Protein AF-A0A4V6YW27-F1 (afdb_monomer_lite)

Foldseek 3Di:
DDPPCPVLLVVQLLQLVLVVVLLLVLLVVLVHDPVVSLVSLVLLLVQLVVCQVVVHWDAQVVNQVSCPPSHPDTSVVSCVVVPPPHDRTGRRRPVSSVVSPPPDPDPPD

Sequence (109 aa):
MDFLGASEGLNAKAQNRGLLQAVDDFAADAQLDKSERQNVRQQVYAYCSEQLQSGEEIELESLSKELAGVSEKSFQEFTTEQGYELEESFPADRSTLRQLTSLPAAAAG

Organism: Raoultella terrigena (NCBI:txid577)

Radius of gyration: 14.08 Å; chains: 1; bounding box: 28×38×44 Å

pLDDT: mean 83.36, std 16.29, range [38.41, 94.88]

Secondary structure (DSSP, 8-state):
-----TTHHHHHHHHHHHHHHHHHHHHHHTT--HHHHHHHHHHHHHHHHHHHHHTPEEEHHHHHHHTTTSSSS-HHHHHHHTT----SEEE--HHHHHHHT-S------

Structure (mmCIF, N/CA/C/O backbone):
data_AF-A0A4V6YW27-F1
#
_entry.id   AF-A0A4V6YW27-F1
#
loop_
_atom_site.group_PDB
_atom_site.id
_atom_site.type_symbol
_atom_site.label_atom_id
_atom_site.label_alt_id
_atom_site.label_comp_id
_atom_site.label_asym_id
_atom_site.label_entity_id
_atom_site.label_seq_id
_atom_site.pdbx_PDB_ins_code
_atom_site.Cartn_x
_atom_site.Cartn_y
_atom_site.Cartn_z
_atom_site.occupancy
_atom_site.B_iso_or_equiv
_atom_site.auth_seq_id
_atom_site.auth_comp_id
_atom_site.auth_asym_id
_atom_site.auth_atom_id
_atom_site.pdbx_PDB_model_num
ATOM 1 N N . MET A 1 1 ? 12.093 -0.011 -28.914 1.00 42.00 1 MET A N 1
ATOM 2 C CA . MET A 1 1 ? 12.898 -0.226 -27.701 1.00 42.00 1 MET A CA 1
ATOM 3 C C . MET A 1 1 ? 11.944 -0.487 -26.548 1.00 42.00 1 MET A C 1
ATOM 5 O O . MET A 1 1 ? 11.096 0.357 -26.317 1.00 42.00 1 MET A O 1
ATOM 9 N N . ASP A 1 2 ? 11.947 -1.596 -25.828 1.00 44.53 2 ASP A N 1
ATOM 10 C CA . ASP A 1 2 ? 12.563 -2.902 -26.044 1.00 44.53 2 ASP A CA 1
ATOM 11 C C . ASP A 1 2 ? 11.693 -3.906 -25.273 1.00 44.53 2 ASP A C 1
ATOM 13 O O . ASP A 1 2 ? 11.268 -3.643 -24.148 1.00 44.53 2 ASP A O 1
ATOM 17 N N . PHE A 1 3 ? 11.340 -5.009 -25.926 1.00 46.03 3 PHE A N 1
ATOM 18 C CA . PHE A 1 3 ? 10.436 -6.046 -25.434 1.00 46.03 3 PHE A CA 1
ATOM 19 C C . PHE A 1 3 ? 11.203 -6.960 -24.465 1.00 46.03 3 PHE A C 1
ATOM 21 O O . PHE A 1 3 ? 11.466 -8.118 -24.764 1.00 46.03 3 PHE A O 1
ATOM 28 N N . LEU A 1 4 ? 11.617 -6.404 -23.325 1.00 48.00 4 LEU A N 1
ATOM 29 C CA . LEU A 1 4 ? 12.362 -7.109 -22.273 1.00 48.00 4 LEU A CA 1
ATOM 30 C C . LEU A 1 4 ? 11.630 -7.109 -20.920 1.00 48.00 4 LEU A C 1
ATOM 32 O O . LEU A 1 4 ? 12.181 -7.573 -19.942 1.00 48.00 4 LEU A O 1
ATOM 36 N N . GLY A 1 5 ? 10.376 -6.643 -20.857 1.00 47.22 5 GLY A N 1
ATOM 37 C CA . GLY A 1 5 ? 9.611 -6.541 -19.600 1.00 47.22 5 GLY A CA 1
ATOM 38 C C . GLY A 1 5 ? 8.533 -7.610 -19.377 1.00 47.22 5 GLY A C 1
ATOM 39 O O . GLY A 1 5 ? 7.756 -7.504 -18.432 1.00 47.22 5 GLY A O 1
ATOM 40 N N . ALA A 1 6 ? 8.404 -8.610 -20.257 1.00 47.75 6 ALA A N 1
ATOM 41 C CA . ALA A 1 6 ? 7.252 -9.519 -20.219 1.00 47.75 6 ALA A CA 1
ATOM 42 C C . ALA A 1 6 ? 7.258 -10.477 -19.009 1.00 47.75 6 ALA A C 1
ATOM 44 O O . ALA A 1 6 ? 6.186 -10.834 -18.523 1.00 47.75 6 ALA A O 1
ATOM 45 N N . SER A 1 7 ? 8.439 -10.860 -18.511 1.00 49.53 7 SER A N 1
ATOM 46 C CA . SER A 1 7 ? 8.577 -11.780 -17.371 1.00 49.53 7 SER A CA 1
ATOM 47 C C . SER A 1 7 ? 8.609 -11.046 -16.027 1.00 49.53 7 SER A C 1
ATOM 49 O O . SER A 1 7 ? 7.873 -11.419 -15.118 1.00 49.53 7 SER A O 1
ATOM 51 N N . GLU A 1 8 ? 9.372 -9.954 -15.915 1.00 54.50 8 GLU A N 1
ATOM 52 C CA . GLU A 1 8 ? 9.408 -9.108 -14.708 1.00 54.50 8 GLU A CA 1
ATOM 53 C C . GLU A 1 8 ? 8.048 -8.442 -14.449 1.00 54.50 8 GLU A C 1
ATOM 55 O O . GLU A 1 8 ? 7.574 -8.402 -13.316 1.00 54.50 8 GLU A O 1
ATOM 60 N N . GLY A 1 9 ? 7.337 -8.032 -15.508 1.00 59.62 9 GLY A N 1
ATOM 61 C CA . GLY A 1 9 ? 5.997 -7.453 -15.393 1.00 59.62 9 GLY A CA 1
ATOM 62 C C . GLY A 1 9 ? 4.922 -8.426 -14.889 1.00 59.62 9 GLY A C 1
ATOM 63 O O . GLY A 1 9 ? 3.886 -7.983 -14.392 1.00 59.62 9 GLY A O 1
ATOM 64 N N . LEU A 1 10 ? 5.137 -9.742 -15.003 1.00 68.00 10 LEU A N 1
ATOM 65 C CA . LEU A 1 10 ? 4.215 -10.758 -14.483 1.00 68.00 10 LEU A CA 1
ATOM 66 C C . LEU A 1 10 ? 4.357 -10.909 -12.963 1.00 68.00 10 LEU A C 1
ATOM 68 O O . LEU A 1 10 ? 3.332 -10.912 -12.278 1.00 68.00 10 LEU A O 1
ATOM 72 N N . ASN A 1 11 ? 5.595 -10.944 -12.449 1.00 82.00 11 ASN A N 1
ATOM 73 C CA . ASN A 1 11 ? 5.853 -10.936 -11.006 1.00 82.00 11 ASN A CA 1
ATOM 74 C C . ASN A 1 11 ? 5.419 -9.592 -10.394 1.00 82.00 11 ASN A C 1
ATOM 76 O O . ASN A 1 11 ? 4.581 -9.578 -9.498 1.00 82.00 11 ASN A O 1
ATOM 80 N N . ALA A 1 12 ? 5.830 -8.462 -10.984 1.00 86.38 12 ALA A N 1
ATOM 81 C CA . ALA A 1 12 ? 5.427 -7.121 -10.544 1.00 86.38 12 ALA A CA 1
ATOM 82 C C . ALA A 1 12 ? 3.903 -6.989 -10.396 1.00 86.38 12 ALA A C 1
ATOM 84 O O . ALA A 1 12 ? 3.390 -6.515 -9.385 1.00 86.38 12 ALA A O 1
ATOM 85 N N . LYS A 1 13 ? 3.146 -7.463 -11.392 1.00 87.31 13 LYS A N 1
ATOM 86 C CA . LYS A 1 13 ? 1.681 -7.433 -11.363 1.00 87.31 13 LYS A CA 1
ATOM 87 C C . LYS A 1 13 ? 1.095 -8.332 -10.274 1.00 87.31 13 LYS A C 1
ATOM 89 O O . LYS A 1 13 ? 0.095 -7.948 -9.672 1.00 87.31 13 LYS A O 1
ATOM 94 N N . ALA A 1 14 ? 1.662 -9.515 -10.042 1.00 90.38 14 ALA A N 1
ATOM 95 C CA . ALA A 1 14 ? 1.221 -10.406 -8.970 1.00 90.38 14 ALA A CA 1
ATOM 96 C C . ALA A 1 14 ? 1.485 -9.780 -7.592 1.00 90.38 14 ALA A C 1
ATOM 98 O O . ALA A 1 14 ? 0.548 -9.673 -6.802 1.00 90.38 14 ALA A O 1
ATOM 99 N N . GLN A 1 15 ? 2.697 -9.261 -7.372 1.00 92.44 15 GLN A N 1
ATOM 100 C CA . GLN A 1 15 ? 3.098 -8.556 -6.151 1.00 92.44 15 GLN A CA 1
ATOM 101 C C . GLN A 1 15 ? 2.201 -7.344 -5.879 1.00 92.44 15 GLN A C 1
ATOM 103 O O . GLN A 1 15 ? 1.577 -7.252 -4.828 1.00 92.44 15 GLN A O 1
ATOM 108 N N . ASN A 1 16 ? 2.012 -6.461 -6.864 1.00 92.12 16 ASN A N 1
ATOM 109 C CA . ASN A 1 16 ? 1.159 -5.280 -6.699 1.00 92.12 16 ASN A CA 1
ATOM 110 C C . ASN A 1 16 ? -0.312 -5.667 -6.451 1.00 92.12 16 ASN A C 1
ATOM 112 O O . ASN A 1 16 ? -1.002 -4.986 -5.704 1.00 92.12 16 ASN A O 1
ATOM 116 N N . ARG A 1 17 ? -0.825 -6.756 -7.043 1.00 91.38 17 ARG A N 1
ATOM 117 C CA . ARG A 1 17 ? -2.187 -7.239 -6.749 1.00 91.38 17 ARG A CA 1
ATOM 118 C C . ARG A 1 17 ? -2.310 -7.795 -5.334 1.00 91.38 17 ARG A C 1
ATOM 120 O O . ARG A 1 17 ? -3.310 -7.515 -4.680 1.00 91.38 17 ARG A O 1
ATOM 127 N N . GLY A 1 18 ? -1.316 -8.558 -4.883 1.00 92.94 18 GLY A N 1
ATOM 128 C CA . GLY A 1 18 ? -1.240 -9.033 -3.504 1.00 92.94 18 GLY A CA 1
ATOM 129 C C . GLY A 1 18 ? -1.189 -7.865 -2.523 1.00 92.94 18 GLY A C 1
ATOM 130 O O . GLY A 1 18 ? -1.949 -7.850 -1.564 1.00 92.94 18 GLY A O 1
ATOM 131 N N . LEU A 1 19 ? -0.392 -6.839 -2.835 1.00 93.31 19 LEU A N 1
ATOM 132 C CA . LEU A 1 19 ? -0.275 -5.610 -2.056 1.00 93.31 19 LEU A CA 1
ATOM 133 C C . LEU A 1 19 ? -1.628 -4.916 -1.888 1.00 93.31 19 LEU A C 1
ATOM 135 O O . LEU A 1 19 ? -2.021 -4.591 -0.774 1.00 93.31 19 LEU A O 1
ATOM 139 N N . LEU A 1 20 ? -2.358 -4.718 -2.989 1.00 90.94 20 LEU A N 1
ATOM 140 C CA . LEU A 1 20 ? -3.691 -4.114 -2.965 1.00 90.94 20 LEU A CA 1
ATOM 141 C C . LEU A 1 20 ? -4.651 -4.863 -2.047 1.00 90.94 20 LEU A C 1
ATOM 143 O O . LEU A 1 20 ? -5.330 -4.248 -1.229 1.00 90.94 20 LEU A O 1
ATOM 147 N N . GLN A 1 21 ? -4.703 -6.182 -2.209 1.00 92.56 21 GLN A N 1
ATOM 148 C CA . GLN A 1 21 ? -5.599 -7.027 -1.439 1.00 92.56 21 GLN A CA 1
ATOM 149 C C . GLN A 1 21 ? -5.228 -7.000 0.045 1.00 92.56 21 GLN A C 1
ATOM 151 O O . GLN A 1 21 ? -6.097 -6.796 0.886 1.00 92.56 21 GLN A O 1
ATOM 156 N N . ALA A 1 22 ? -3.938 -7.118 0.358 1.00 94.25 22 ALA A N 1
ATOM 157 C CA . ALA A 1 22 ? -3.450 -7.026 1.721 1.00 94.25 22 ALA A CA 1
ATOM 158 C C . ALA A 1 22 ? -3.788 -5.676 2.362 1.00 94.25 22 ALA A C 1
ATOM 160 O O . ALA A 1 22 ? -4.126 -5.639 3.536 1.00 94.25 22 ALA A O 1
ATOM 161 N N . VAL A 1 23 ? -3.736 -4.569 1.617 1.00 92.44 23 VAL A N 1
ATOM 162 C CA . VAL A 1 23 ? -4.091 -3.234 2.127 1.00 92.44 23 VAL A CA 1
ATOM 163 C C . VAL A 1 23 ? -5.584 -3.116 2.428 1.00 92.44 23 VAL A C 1
ATOM 165 O O . VAL A 1 23 ? -5.948 -2.589 3.480 1.00 92.44 23 VAL A O 1
ATOM 168 N N . ASP A 1 24 ? -6.453 -3.584 1.527 1.00 91.31 24 ASP A N 1
ATOM 169 C CA . ASP A 1 24 ? -7.901 -3.592 1.773 1.00 91.31 24 ASP A CA 1
ATOM 170 C C . ASP A 1 24 ? -8.247 -4.507 2.969 1.00 91.31 24 ASP A C 1
ATOM 172 O O . ASP A 1 24 ? -9.051 -4.112 3.818 1.00 91.31 24 ASP A O 1
ATOM 176 N N . ASP A 1 25 ? -7.598 -5.671 3.088 1.00 94.19 25 ASP A N 1
ATOM 177 C CA . ASP A 1 25 ? -7.773 -6.590 4.218 1.00 94.19 25 ASP A CA 1
ATOM 178 C C . ASP A 1 25 ? -7.220 -6.012 5.528 1.00 94.19 25 ASP A C 1
ATOM 180 O O . ASP A 1 25 ? -7.887 -6.103 6.551 1.00 94.19 25 ASP A O 1
ATOM 184 N N . PHE A 1 26 ? -6.053 -5.363 5.513 1.00 94.31 26 PHE A N 1
ATOM 185 C CA . PHE A 1 26 ? -5.451 -4.712 6.684 1.00 94.31 26 PHE A CA 1
ATOM 186 C C . PHE A 1 26 ? -6.358 -3.608 7.223 1.00 94.31 26 PHE A C 1
ATOM 188 O O . PHE A 1 26 ? -6.612 -3.509 8.422 1.00 94.31 26 PHE A O 1
ATOM 195 N N . ALA A 1 27 ? -6.912 -2.803 6.318 1.00 92.50 27 ALA A N 1
ATOM 196 C CA . ALA A 1 27 ? -7.858 -1.755 6.662 1.00 92.50 27 ALA A CA 1
ATOM 197 C C . ALA A 1 27 ? -9.204 -2.324 7.162 1.00 92.50 27 ALA A C 1
ATOM 199 O O . ALA A 1 27 ? -9.897 -1.683 7.956 1.00 92.50 27 ALA A O 1
ATOM 200 N N . ALA A 1 28 ? -9.599 -3.515 6.702 1.00 92.00 28 ALA A N 1
ATOM 201 C CA . ALA A 1 28 ? -10.780 -4.219 7.196 1.00 92.00 28 ALA A CA 1
ATOM 202 C C . ALA A 1 28 ? -10.549 -4.867 8.574 1.00 92.00 28 ALA A C 1
ATOM 204 O O . ALA A 1 28 ? -11.442 -4.792 9.418 1.00 92.00 28 ALA A O 1
ATOM 205 N N . ASP A 1 29 ? -9.372 -5.454 8.802 1.00 93.19 29 ASP A N 1
ATOM 206 C CA . ASP A 1 29 ? -8.945 -6.077 10.062 1.00 93.19 29 ASP A CA 1
ATOM 207 C C . ASP A 1 29 ? -8.817 -5.041 11.183 1.00 93.19 29 ASP A C 1
ATOM 209 O O . ASP A 1 29 ? -9.378 -5.221 12.261 1.00 93.19 29 ASP A O 1
ATOM 213 N N . ALA A 1 30 ? -8.240 -3.876 10.870 1.00 92.06 30 ALA A N 1
ATOM 214 C CA . ALA A 1 30 ? -8.212 -2.706 11.750 1.00 92.06 30 ALA A CA 1
ATOM 215 C C . ALA A 1 30 ? -9.599 -2.065 11.983 1.00 92.06 30 ALA A C 1
ATOM 217 O O . ALA A 1 30 ? -9.708 -1.030 12.634 1.00 92.06 30 ALA A O 1
ATOM 218 N N . GLN A 1 31 ? -10.671 -2.658 11.442 1.00 92.88 31 GLN A N 1
ATOM 219 C CA . GLN A 1 31 ? -12.061 -2.210 11.567 1.00 92.88 31 GLN A CA 1
ATOM 220 C C . GLN A 1 31 ? -12.290 -0.749 11.150 1.00 92.88 31 GLN A C 1
ATOM 222 O O . GLN A 1 31 ? -13.254 -0.126 11.592 1.00 92.88 31 GLN A O 1
ATOM 227 N N . LEU A 1 32 ? -11.446 -0.224 10.256 1.00 92.38 32 LEU A N 1
ATOM 228 C CA . LEU A 1 32 ? -11.483 1.172 9.838 1.00 92.38 32 LEU A CA 1
ATOM 229 C C . LEU A 1 32 ? -12.803 1.521 9.159 1.00 92.38 32 LEU A C 1
ATOM 231 O O . LEU A 1 32 ? -13.368 0.722 8.392 1.00 92.38 32 LEU A O 1
ATOM 235 N N . ASP A 1 33 ? -13.242 2.759 9.351 1.00 91.88 33 ASP A N 1
ATOM 236 C CA . ASP A 1 33 ? -14.395 3.305 8.649 1.00 91.88 33 ASP A CA 1
ATOM 237 C C . ASP A 1 33 ? -14.081 3.596 7.177 1.00 91.88 33 ASP A C 1
ATOM 239 O O . ASP A 1 33 ? -12.933 3.702 6.743 1.00 91.88 33 ASP A O 1
ATOM 243 N N . LYS A 1 34 ? -15.126 3.799 6.367 1.00 87.62 34 LYS A N 1
ATOM 244 C CA . LYS A 1 34 ? -14.990 4.064 4.923 1.00 87.62 34 LYS A CA 1
ATOM 245 C C . LYS A 1 34 ? -13.984 5.182 4.602 1.00 87.62 34 LYS A C 1
ATOM 247 O O . LYS A 1 34 ? -13.234 5.064 3.636 1.00 87.62 34 LYS A O 1
ATOM 252 N N . SER A 1 35 ? -13.990 6.256 5.393 1.00 88.56 35 SER A N 1
ATOM 253 C CA . SER A 1 35 ? -13.083 7.394 5.203 1.00 88.56 35 SER A CA 1
ATOM 254 C C . SER A 1 35 ? -11.628 7.022 5.488 1.00 88.56 35 SER A C 1
ATOM 256 O O . SER A 1 35 ? -10.731 7.429 4.755 1.00 88.56 35 SER A O 1
ATOM 258 N N . GLU A 1 36 ? -11.393 6.235 6.532 1.00 90.56 36 GLU A N 1
ATOM 259 C CA . GLU A 1 36 ? -10.060 5.796 6.938 1.00 90.56 36 GLU A CA 1
ATOM 260 C C . GLU A 1 36 ? -9.483 4.792 5.942 1.00 90.56 36 GLU A C 1
ATOM 262 O O . GLU A 1 36 ? -8.357 4.971 5.485 1.00 90.56 36 GLU A O 1
ATOM 267 N N . ARG A 1 37 ? -10.283 3.822 5.475 1.00 89.94 37 ARG A N 1
ATOM 268 C CA . ARG A 1 37 ? -9.864 2.907 4.395 1.00 89.94 37 ARG A CA 1
ATOM 269 C C . ARG A 1 37 ? -9.467 3.661 3.132 1.00 89.94 37 ARG A C 1
ATOM 271 O O . ARG A 1 37 ? -8.487 3.318 2.475 1.00 89.94 37 ARG A O 1
ATOM 278 N N . GLN A 1 38 ? -10.216 4.708 2.783 1.00 88.31 38 GLN A N 1
ATOM 279 C CA . GLN A 1 38 ? -9.880 5.551 1.638 1.00 88.31 38 GLN A CA 1
ATOM 280 C C . GLN A 1 38 ? -8.574 6.332 1.862 1.00 88.31 38 GLN A C 1
ATOM 282 O O . GLN A 1 38 ? -7.846 6.579 0.900 1.00 88.31 38 GLN A O 1
ATOM 287 N N . ASN A 1 39 ? -8.274 6.730 3.099 1.00 89.69 39 ASN A N 1
ATOM 288 C CA . ASN A 1 39 ? -7.018 7.389 3.450 1.00 89.69 39 ASN A CA 1
ATOM 289 C C . ASN A 1 39 ? -5.836 6.418 3.309 1.00 89.69 39 ASN A C 1
ATOM 291 O O . ASN A 1 39 ? -4.920 6.692 2.540 1.00 89.69 39 ASN A O 1
ATOM 295 N N . VAL A 1 40 ? -5.930 5.235 3.921 1.00 91.44 40 VAL A N 1
ATOM 296 C CA . VAL A 1 40 ? -4.926 4.161 3.820 1.00 91.44 40 VAL A CA 1
ATOM 297 C C . VAL A 1 40 ? -4.616 3.825 2.360 1.00 91.44 40 VAL A C 1
ATOM 299 O O . VAL A 1 40 ? -3.463 3.840 1.938 1.00 91.44 40 VAL A O 1
ATOM 302 N N . ARG A 1 41 ? -5.648 3.620 1.534 1.00 89.31 41 ARG A N 1
ATOM 303 C CA . ARG A 1 41 ? -5.471 3.349 0.098 1.00 89.31 41 ARG A CA 1
ATOM 304 C C . ARG A 1 41 ? -4.783 4.490 -0.650 1.00 89.31 41 ARG A C 1
ATOM 306 O O . ARG A 1 41 ? -4.019 4.228 -1.575 1.00 89.31 41 ARG A O 1
ATOM 313 N N . GLN A 1 42 ? -5.053 5.742 -0.279 1.00 89.00 42 GLN A N 1
ATOM 314 C CA . GLN A 1 42 ? -4.376 6.899 -0.870 1.00 89.00 42 GLN A CA 1
ATOM 315 C C . GLN A 1 42 ? -2.905 6.974 -0.465 1.00 89.00 42 GLN A C 1
ATOM 317 O O . GLN A 1 42 ? -2.087 7.271 -1.329 1.00 89.00 42 GLN A O 1
ATOM 322 N N . GLN A 1 43 ? -2.566 6.677 0.792 1.00 91.44 43 GLN A N 1
ATOM 323 C CA . GLN A 1 43 ? -1.175 6.642 1.257 1.00 91.44 43 GLN A CA 1
ATOM 324 C C . GLN A 1 43 ? -0.370 5.585 0.497 1.00 91.44 43 GLN A C 1
ATOM 326 O O . GLN A 1 43 ? 0.649 5.904 -0.111 1.00 91.44 43 GLN A O 1
ATOM 331 N N . VAL A 1 44 ? -0.895 4.357 0.417 1.00 91.94 44 VAL A N 1
ATOM 332 C CA . VAL A 1 44 ? -0.266 3.267 -0.348 1.00 91.94 44 VAL A CA 1
ATOM 333 C C . VAL A 1 44 ? -0.094 3.658 -1.806 1.00 91.94 44 VAL A C 1
ATOM 335 O O . VAL A 1 44 ? 0.973 3.459 -2.384 1.00 91.94 44 VAL A O 1
ATOM 338 N N . TYR A 1 45 ? -1.137 4.226 -2.415 1.00 90.31 45 TYR A N 1
ATOM 339 C CA . TYR A 1 45 ? -1.052 4.671 -3.796 1.00 90.31 45 TYR A CA 1
ATOM 340 C C . TYR A 1 45 ? 0.018 5.742 -3.997 1.00 90.31 45 TYR A C 1
ATOM 342 O O . TYR A 1 45 ? 0.771 5.652 -4.963 1.00 90.31 45 TYR A O 1
ATOM 350 N N . ALA A 1 46 ? 0.060 6.754 -3.128 1.00 91.31 46 ALA A N 1
ATOM 351 C CA . ALA A 1 46 ? 1.007 7.854 -3.231 1.00 91.31 46 ALA A CA 1
ATOM 352 C C . ALA A 1 46 ? 2.443 7.329 -3.166 1.00 91.31 46 ALA A C 1
ATOM 354 O O . ALA A 1 46 ? 3.208 7.595 -4.090 1.00 91.31 46 ALA A O 1
ATOM 355 N N . TYR A 1 47 ? 2.748 6.492 -2.169 1.00 93.25 47 TYR A N 1
ATOM 356 C CA . TYR A 1 47 ? 4.050 5.841 -2.029 1.00 93.25 47 TYR A CA 1
ATOM 357 C C . TYR A 1 47 ? 4.412 5.016 -3.271 1.00 93.25 47 TYR A C 1
ATOM 359 O O . TYR A 1 47 ? 5.420 5.268 -3.924 1.00 93.25 47 TYR A O 1
ATOM 367 N N . CYS A 1 48 ? 3.551 4.081 -3.682 1.00 91.69 48 CYS A N 1
ATOM 368 C CA . CYS A 1 48 ? 3.845 3.224 -4.833 1.00 91.69 48 CYS A CA 1
ATOM 369 C C . CYS A 1 48 ? 3.959 4.019 -6.145 1.00 91.69 48 CYS A C 1
ATOM 371 O O . CYS A 1 48 ? 4.712 3.647 -7.046 1.00 91.69 48 CYS A O 1
ATOM 373 N N . SER A 1 49 ? 3.187 5.101 -6.280 1.00 89.56 49 SER A N 1
ATOM 374 C CA . SER A 1 49 ? 3.256 6.004 -7.427 1.00 89.56 49 SER A CA 1
ATOM 375 C C . SER A 1 49 ? 4.555 6.805 -7.435 1.00 89.56 49 SER A C 1
ATOM 377 O O . SER A 1 49 ? 5.070 7.063 -8.520 1.00 89.56 49 SER A O 1
ATOM 379 N N . GLU A 1 50 ? 5.064 7.220 -6.277 1.00 91.19 50 GLU A N 1
ATOM 380 C CA . GLU A 1 50 ? 6.356 7.899 -6.154 1.00 91.19 50 GLU A CA 1
ATOM 381 C C . GLU A 1 50 ? 7.495 6.953 -6.539 1.00 91.19 50 GLU A C 1
ATOM 383 O O . GLU A 1 50 ? 8.237 7.272 -7.467 1.00 91.19 50 GLU A O 1
ATOM 388 N N . GLN A 1 51 ? 7.531 5.738 -5.976 1.00 91.44 51 GLN A N 1
ATOM 389 C CA . GLN A 1 51 ? 8.517 4.714 -6.350 1.00 91.44 51 GLN A CA 1
ATOM 390 C C . GLN A 1 51 ? 8.486 4.439 -7.860 1.00 91.44 51 GLN A C 1
ATOM 392 O O . GLN A 1 51 ? 9.516 4.468 -8.532 1.00 91.44 51 GLN A O 1
ATOM 397 N N . LEU A 1 52 ? 7.289 4.299 -8.446 1.00 87.69 52 LEU A N 1
ATOM 398 C CA . LEU A 1 52 ? 7.132 4.130 -9.892 1.00 87.69 52 LEU A CA 1
ATOM 399 C C . LEU A 1 52 ? 7.684 5.317 -10.704 1.00 87.69 52 LEU A C 1
ATOM 401 O O . LEU A 1 52 ? 8.214 5.112 -11.796 1.00 87.69 52 LEU A O 1
ATOM 405 N N . GLN A 1 53 ? 7.504 6.552 -10.227 1.00 86.19 53 GLN A N 1
ATOM 406 C CA . GLN A 1 53 ? 7.994 7.761 -10.900 1.00 86.19 53 GLN A CA 1
ATOM 407 C C . GLN A 1 53 ? 9.513 7.906 -10.784 1.00 86.19 53 GLN A C 1
ATOM 409 O O . GLN A 1 53 ? 10.150 8.304 -11.762 1.00 86.19 53 GLN A O 1
ATOM 414 N N . SER A 1 54 ? 10.077 7.549 -9.631 1.00 89.25 54 SER A N 1
ATOM 415 C CA . SER A 1 54 ? 11.520 7.519 -9.375 1.00 89.25 54 SER A CA 1
ATOM 416 C C . SER A 1 54 ? 12.222 6.340 -10.057 1.00 89.25 54 SER A C 1
ATOM 418 O O . SER A 1 54 ? 13.434 6.381 -10.260 1.00 89.25 54 SER A O 1
ATOM 420 N N . GLY A 1 55 ? 11.471 5.313 -10.469 1.00 86.44 55 GLY A N 1
ATOM 421 C CA . GLY A 1 55 ? 12.029 4.058 -10.976 1.00 86.44 55 GLY A CA 1
ATOM 422 C C . GLY A 1 55 ? 12.606 3.179 -9.865 1.00 86.44 55 GLY A C 1
ATOM 423 O O . GLY A 1 55 ? 13.472 2.351 -10.137 1.00 86.44 55 GLY A O 1
ATOM 424 N N . GLU A 1 56 ? 12.141 3.386 -8.635 1.00 90.00 56 GLU A N 1
ATOM 425 C CA . GLU A 1 56 ? 12.506 2.629 -7.442 1.00 90.00 56 GLU A CA 1
ATOM 426 C C . GLU A 1 56 ? 11.506 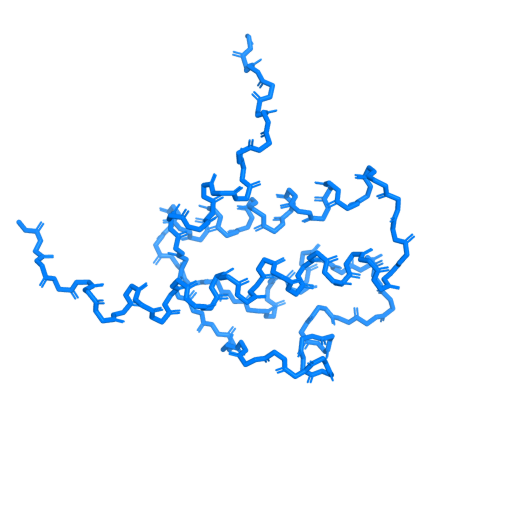1.496 -7.185 1.00 90.00 56 GLU A C 1
ATOM 428 O O . GLU A 1 56 ? 10.385 1.466 -7.708 1.00 90.00 56 GLU A O 1
ATOM 433 N N . GLU A 1 57 ? 11.935 0.529 -6.382 1.00 92.00 57 GLU A N 1
ATOM 434 C CA . GLU A 1 57 ? 11.106 -0.598 -5.975 1.00 92.00 57 GLU A CA 1
ATOM 435 C C . GLU A 1 57 ? 10.236 -0.217 -4.773 1.00 92.00 57 GLU A C 1
ATOM 437 O O . GLU A 1 57 ? 10.579 0.642 -3.961 1.00 92.00 57 GLU A O 1
ATOM 442 N N . ILE A 1 58 ? 9.068 -0.841 -4.675 1.00 93.12 58 ILE A N 1
ATOM 443 C CA . ILE A 1 58 ? 8.194 -0.729 -3.512 1.00 93.12 58 ILE A CA 1
ATOM 444 C C . ILE A 1 58 ? 8.831 -1.569 -2.417 1.00 93.12 58 ILE A C 1
ATOM 446 O O . ILE A 1 58 ? 8.920 -2.784 -2.567 1.00 93.12 58 ILE A O 1
ATOM 450 N N . GLU A 1 59 ? 9.239 -0.935 -1.324 1.00 94.88 59 GLU A N 1
ATOM 451 C CA . GLU A 1 59 ? 9.743 -1.628 -0.143 1.00 94.88 59 GLU A CA 1
ATOM 452 C C . GLU A 1 59 ? 8.609 -1.831 0.859 1.00 94.88 59 GLU A C 1
ATOM 454 O O . GLU A 1 59 ? 7.945 -0.880 1.285 1.00 94.88 59 GLU A O 1
ATOM 459 N N . LEU A 1 60 ? 8.398 -3.082 1.259 1.00 93.44 60 LEU A N 1
ATOM 460 C CA . LEU A 1 60 ? 7.322 -3.472 2.166 1.00 93.44 60 LEU A CA 1
ATOM 461 C C . LEU A 1 60 ? 7.524 -2.863 3.562 1.00 93.44 60 LEU A 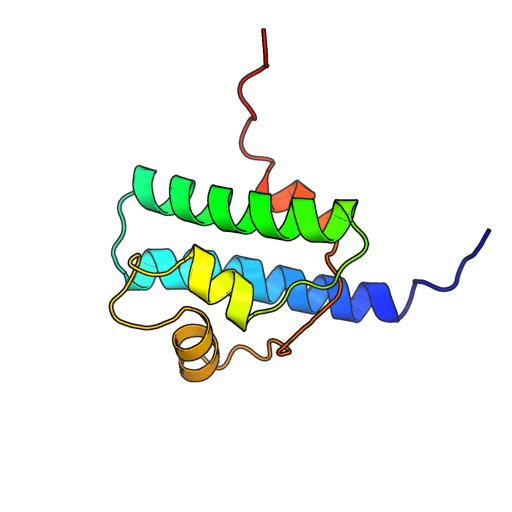C 1
ATOM 463 O O . LEU A 1 60 ? 6.565 -2.399 4.179 1.00 93.44 60 LEU A O 1
ATOM 467 N N . GLU A 1 61 ? 8.777 -2.773 4.017 1.00 93.94 61 GLU A N 1
ATOM 468 C CA . GLU A 1 61 ? 9.141 -2.105 5.270 1.00 93.94 61 GLU A CA 1
ATOM 469 C C . GLU A 1 61 ? 8.790 -0.608 5.227 1.00 93.94 61 GLU A C 1
ATOM 471 O O . GLU A 1 61 ? 8.147 -0.086 6.141 1.00 93.94 61 GLU A O 1
ATOM 476 N N . SER A 1 62 ? 9.177 0.088 4.155 1.00 94.50 62 SER A N 1
ATOM 477 C CA . SER A 1 62 ? 8.901 1.518 3.972 1.00 94.50 62 SER A CA 1
ATOM 478 C C . SER A 1 62 ? 7.404 1.786 3.869 1.00 94.50 62 SER A C 1
ATOM 480 O O . SER A 1 62 ? 6.888 2.648 4.577 1.00 94.50 62 SER A O 1
ATOM 482 N N . LEU A 1 63 ? 6.676 0.983 3.090 1.00 93.62 63 LEU A N 1
ATOM 483 C CA . LEU A 1 63 ? 5.222 1.081 3.026 1.00 93.62 63 LEU A CA 1
ATOM 484 C C . LEU A 1 63 ? 4.569 0.818 4.391 1.00 93.62 63 LEU A C 1
ATOM 486 O O . LEU A 1 63 ? 3.609 1.488 4.768 1.00 93.62 63 LEU A O 1
ATOM 490 N N . SER A 1 64 ? 5.093 -0.137 5.158 1.00 93.94 64 SER A N 1
ATOM 491 C CA . SER A 1 64 ? 4.592 -0.416 6.501 1.00 93.94 64 SER A CA 1
ATOM 492 C C . SER A 1 64 ? 4.816 0.745 7.470 1.00 93.94 64 SER A C 1
ATOM 494 O O . SER A 1 64 ? 4.021 0.905 8.395 1.00 93.94 64 SER A O 1
ATOM 496 N N . LYS A 1 65 ? 5.868 1.549 7.279 1.00 93.31 65 LYS A N 1
ATOM 497 C CA . LYS A 1 65 ? 6.088 2.784 8.047 1.00 93.31 65 LYS A CA 1
ATOM 498 C C . LYS A 1 65 ? 5.083 3.865 7.666 1.00 93.31 65 LYS A C 1
ATOM 500 O O . LYS A 1 65 ? 4.583 4.535 8.563 1.00 93.31 65 LYS A O 1
ATOM 505 N N . GLU A 1 66 ? 4.742 3.988 6.384 1.00 92.81 66 GLU A N 1
ATOM 506 C CA . GLU A 1 66 ? 3.691 4.913 5.935 1.00 92.81 66 GLU A CA 1
ATOM 507 C C . GLU A 1 66 ? 2.337 4.559 6.564 1.00 92.81 66 GLU A C 1
ATOM 509 O O . GLU A 1 66 ? 1.604 5.436 7.008 1.00 92.81 66 GLU A O 1
ATOM 514 N N . LEU A 1 67 ? 2.044 3.261 6.682 1.00 92.19 67 LEU A N 1
ATOM 515 C CA . LEU A 1 67 ? 0.830 2.742 7.318 1.00 92.19 67 LEU A CA 1
ATOM 516 C C . LEU A 1 67 ? 0.924 2.599 8.845 1.00 92.19 67 LEU A C 1
ATOM 518 O O . LEU A 1 67 ? 0.025 2.024 9.471 1.00 92.19 67 LEU A O 1
ATOM 522 N N . ALA A 1 68 ? 1.991 3.098 9.469 1.00 90.56 68 ALA A N 1
ATOM 523 C CA . ALA A 1 68 ? 2.148 3.006 10.911 1.0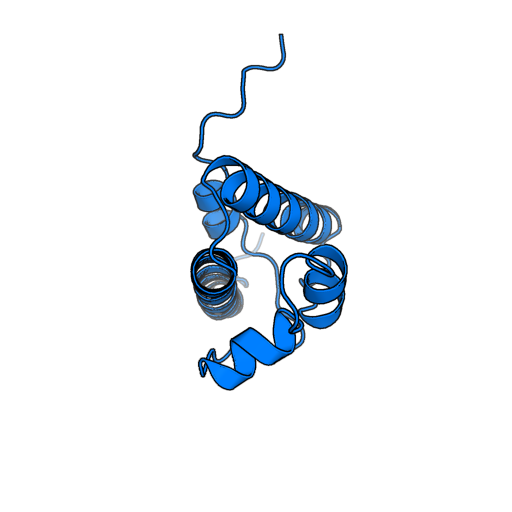0 90.56 68 ALA 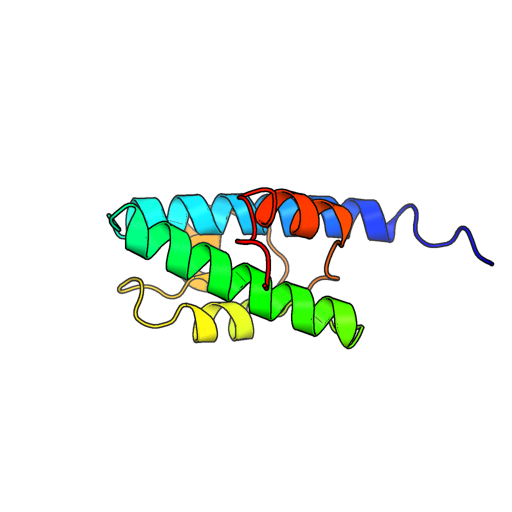A CA 1
ATOM 524 C C . ALA A 1 68 ? 1.026 3.770 11.635 1.00 90.56 68 ALA A C 1
ATOM 526 O O . ALA A 1 68 ? 0.661 4.888 11.277 1.00 90.56 68 ALA A O 1
ATOM 527 N N . GLY A 1 69 ? 0.479 3.162 12.689 1.00 88.06 69 GLY A N 1
ATOM 528 C CA . GLY A 1 69 ? -0.609 3.746 13.479 1.00 88.06 69 GLY A CA 1
ATOM 529 C C . GLY A 1 69 ? -2.016 3.492 12.932 1.00 88.06 69 GLY A C 1
ATOM 530 O O . GLY A 1 69 ? -2.981 3.894 13.574 1.00 88.06 69 GLY A O 1
ATOM 531 N N . VAL A 1 70 ? -2.148 2.801 11.794 1.00 89.19 70 VAL A N 1
ATOM 532 C CA . VAL A 1 70 ? -3.444 2.314 11.291 1.00 89.19 70 VAL A CA 1
ATOM 533 C C . VAL A 1 70 ? -3.960 1.134 12.121 1.00 89.19 70 VAL A C 1
ATOM 535 O O . VAL A 1 70 ? -5.152 1.043 12.396 1.00 89.19 70 VAL A O 1
ATOM 538 N N . SER A 1 71 ? -3.061 0.236 12.519 1.00 89.44 71 SER A N 1
ATOM 539 C CA . SER A 1 71 ? -3.349 -0.928 13.357 1.00 89.44 71 SER A CA 1
ATOM 540 C C . SER A 1 71 ? -2.283 -1.064 14.445 1.00 89.44 71 SER A C 1
ATOM 542 O O . SER A 1 71 ? -1.242 -0.404 14.395 1.00 89.44 71 SER A O 1
ATOM 544 N N . GLU A 1 72 ? -2.533 -1.932 15.426 1.00 89.12 72 GLU A N 1
ATOM 545 C CA . GLU A 1 72 ? -1.539 -2.305 16.443 1.00 89.12 72 GLU A CA 1
ATOM 546 C C . GLU A 1 72 ? -0.327 -3.015 15.829 1.00 89.12 72 GLU A C 1
ATOM 548 O O . GLU A 1 72 ? 0.778 -2.931 16.363 1.00 89.12 72 GLU A O 1
ATOM 553 N N . LYS A 1 73 ? -0.536 -3.706 14.704 1.00 91.75 73 LYS A N 1
ATOM 554 C CA . LYS A 1 73 ? 0.489 -4.467 13.991 1.00 91.75 73 LYS A CA 1
ATOM 555 C C . LYS A 1 73 ? 0.969 -3.720 12.756 1.00 91.75 73 LYS A C 1
ATOM 557 O O . LYS A 1 73 ? 0.205 -2.998 12.110 1.00 91.75 73 LYS A O 1
ATOM 562 N N . SER A 1 74 ? 2.221 -3.960 12.391 1.00 93.81 74 SER A N 1
ATOM 563 C CA . SER A 1 74 ? 2.803 -3.439 11.155 1.00 93.81 74 SER A CA 1
ATOM 564 C C . SER A 1 74 ? 2.148 -4.100 9.938 1.00 93.81 74 SER A C 1
ATOM 566 O O . SER A 1 74 ? 1.802 -5.282 9.979 1.00 93.81 74 SER A O 1
ATOM 568 N N . PHE A 1 75 ? 2.027 -3.382 8.821 1.00 94.44 75 PHE A N 1
ATOM 569 C CA . PHE A 1 75 ? 1.503 -3.950 7.575 1.00 94.44 75 PHE A CA 1
ATOM 570 C C . PHE A 1 75 ? 2.313 -5.178 7.118 1.00 94.44 75 PHE A C 1
ATOM 572 O O . PHE A 1 75 ? 1.742 -6.181 6.697 1.00 94.44 75 PHE A O 1
ATOM 579 N N . GLN A 1 76 ? 3.638 -5.144 7.281 1.00 93.25 76 GLN A N 1
ATOM 580 C CA . GLN A 1 76 ? 4.507 -6.285 6.979 1.00 93.25 76 GLN A CA 1
ATOM 581 C C . GLN A 1 76 ? 4.184 -7.520 7.841 1.00 93.25 76 GLN A C 1
ATOM 583 O O . GLN A 1 76 ? 4.077 -8.634 7.321 1.00 93.25 76 GLN A O 1
ATOM 588 N N . GLU A 1 77 ? 3.969 -7.337 9.146 1.00 93.38 77 GLU A N 1
ATOM 589 C CA . GLU A 1 77 ? 3.570 -8.430 10.043 1.00 93.38 77 GLU A CA 1
ATOM 590 C C . GLU A 1 77 ? 2.210 -8.997 9.638 1.00 93.38 77 GLU A C 1
ATOM 592 O O . GLU A 1 77 ? 2.068 -10.211 9.502 1.00 93.38 77 GLU A O 1
ATOM 597 N N . PHE A 1 78 ? 1.251 -8.117 9.337 1.00 94.62 78 PHE A N 1
ATOM 598 C CA . PHE A 1 78 ? -0.068 -8.508 8.855 1.00 94.62 78 PHE A CA 1
ATOM 599 C C . PHE A 1 78 ? 0.011 -9.349 7.576 1.00 94.62 78 PHE A C 1
ATOM 601 O O . PHE A 1 78 ? -0.601 -10.413 7.501 1.00 94.62 78 PHE A O 1
ATOM 608 N N . THR A 1 79 ? 0.795 -8.918 6.581 1.00 93.44 79 THR A N 1
ATOM 609 C CA . THR A 1 79 ? 0.955 -9.675 5.328 1.00 93.44 79 THR A CA 1
ATOM 610 C C . THR A 1 79 ? 1.523 -11.071 5.576 1.00 93.44 79 THR A C 1
ATOM 612 O O . THR A 1 79 ? 1.025 -12.043 5.010 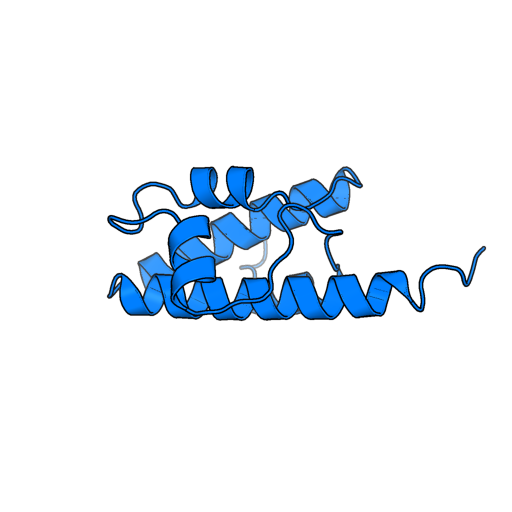1.00 93.44 79 THR A O 1
ATOM 615 N N . THR A 1 80 ? 2.487 -11.191 6.491 1.00 91.69 80 THR A N 1
ATOM 616 C CA . THR A 1 80 ? 3.096 -12.473 6.865 1.00 91.69 80 THR A CA 1
ATOM 617 C C . THR A 1 80 ? 2.104 -13.379 7.598 1.00 91.69 80 THR A C 1
ATOM 619 O O . THR A 1 80 ? 1.984 -14.555 7.260 1.00 91.69 80 THR A O 1
ATOM 622 N N . GLU A 1 81 ? 1.358 -12.849 8.574 1.00 93.31 81 GLU A N 1
ATOM 623 C CA . GLU A 1 81 ? 0.349 -13.609 9.331 1.00 93.31 81 GLU A CA 1
ATOM 624 C C . GLU A 1 81 ? -0.795 -14.108 8.444 1.00 93.31 81 GLU A C 1
ATOM 626 O O . GLU A 1 81 ? -1.245 -15.245 8.591 1.00 93.31 81 GLU A O 1
ATOM 631 N N . GLN A 1 82 ? -1.237 -13.280 7.499 1.00 92.88 82 GLN A N 1
ATOM 632 C CA . GLN A 1 82 ? -2.292 -13.623 6.547 1.00 92.88 82 GLN A CA 1
ATOM 633 C C . GLN A 1 82 ? -1.806 -14.551 5.419 1.00 92.88 82 GLN A C 1
ATOM 635 O O . GLN A 1 82 ? -2.619 -15.029 4.628 1.00 92.88 82 GLN A O 1
ATOM 640 N N . GLY A 1 83 ? -0.499 -14.830 5.342 1.00 93.06 83 GLY A N 1
ATOM 641 C CA . GLY A 1 83 ? 0.092 -15.722 4.344 1.00 93.06 83 GLY A CA 1
ATOM 642 C C . GLY A 1 83 ? 0.225 -15.104 2.952 1.00 93.06 83 GLY A C 1
ATOM 643 O O . GLY A 1 83 ? 0.209 -15.830 1.959 1.00 93.06 83 GLY A O 1
ATOM 644 N N . TYR A 1 84 ? 0.335 -13.778 2.860 1.00 92.69 84 TYR A N 1
ATOM 645 C CA . TYR A 1 84 ? 0.653 -13.105 1.606 1.00 92.69 84 TYR A CA 1
ATOM 646 C C . TYR A 1 84 ? 2.115 -13.357 1.225 1.00 92.69 84 TYR A C 1
ATOM 648 O O . TYR A 1 84 ? 3.033 -13.032 1.972 1.00 92.69 84 TYR A O 1
ATOM 656 N N . GLU A 1 85 ? 2.331 -13.883 0.022 1.00 90.75 85 GLU A N 1
ATOM 657 C CA . GLU A 1 85 ? 3.662 -14.112 -0.558 1.00 90.75 85 GLU A CA 1
ATOM 658 C C . GLU A 1 85 ? 4.199 -12.832 -1.220 1.00 90.75 85 GLU A C 1
ATOM 660 O O . GLU A 1 85 ? 4.458 -12.786 -2.428 1.00 90.75 85 GLU A O 1
ATOM 665 N N . LEU A 1 86 ? 4.296 -11.760 -0.429 1.00 92.38 86 LEU A N 1
ATOM 666 C CA . LEU A 1 86 ? 4.867 -10.493 -0.873 1.00 92.38 86 LEU A CA 1
ATOM 667 C C . LEU A 1 86 ? 6.374 -10.463 -0.615 1.00 92.38 86 LEU A C 1
ATOM 669 O O . LEU A 1 86 ? 6.827 -10.810 0.475 1.00 92.38 86 LEU A O 1
ATOM 673 N N . GLU A 1 87 ? 7.144 -10.049 -1.618 1.00 92.06 87 GLU A N 1
ATOM 674 C CA . GLU A 1 87 ? 8.591 -9.872 -1.472 1.00 92.06 87 GLU A CA 1
ATOM 675 C C . GLU A 1 87 ? 8.913 -8.610 -0.663 1.00 92.06 87 GLU A C 1
ATOM 677 O O . GLU A 1 87 ? 8.150 -7.646 -0.669 1.00 92.06 87 GLU A O 1
ATOM 682 N N . GLU A 1 88 ? 10.064 -8.594 0.016 1.00 91.31 88 GLU A N 1
ATOM 683 C CA . GLU A 1 88 ? 10.513 -7.442 0.816 1.00 91.31 88 GLU A CA 1
ATOM 684 C C . GLU A 1 88 ? 10.625 -6.161 -0.026 1.00 91.31 88 GLU A C 1
ATOM 686 O O . GLU A 1 88 ? 10.312 -5.068 0.453 1.00 91.31 88 GLU A O 1
ATOM 691 N N . SER A 1 89 ? 11.009 -6.312 -1.296 1.00 91.88 89 SER A N 1
ATOM 692 C CA . SER A 1 89 ? 10.985 -5.263 -2.307 1.00 91.88 89 SER A CA 1
ATOM 693 C C . SER A 1 89 ? 10.541 -5.813 -3.658 1.00 91.88 89 SER A C 1
ATOM 695 O O . SER A 1 89 ? 10.946 -6.908 -4.049 1.00 91.88 89 SER A O 1
ATOM 697 N N . PHE A 1 90 ? 9.733 -5.054 -4.396 1.00 92.56 90 PHE A N 1
ATOM 698 C CA . PHE A 1 90 ? 9.322 -5.437 -5.748 1.00 92.56 90 PHE A CA 1
ATOM 699 C C . PHE A 1 90 ? 9.041 -4.225 -6.641 1.00 92.56 90 PHE A C 1
ATOM 701 O O . PHE A 1 90 ? 8.616 -3.169 -6.163 1.00 92.56 90 PHE A O 1
ATOM 708 N N . PRO A 1 91 ? 9.199 -4.356 -7.968 1.00 90.69 91 PRO A N 1
ATOM 709 C CA . PRO A 1 91 ? 8.925 -3.266 -8.893 1.00 90.69 91 PRO A CA 1
ATOM 710 C C . PRO A 1 91 ? 7.452 -2.836 -8.856 1.00 90.69 91 PRO A C 1
ATOM 712 O O . PRO A 1 91 ? 6.525 -3.656 -8.861 1.00 90.69 91 PRO A O 1
ATOM 715 N N . ALA A 1 92 ? 7.224 -1.524 -8.885 1.00 89.75 92 ALA A N 1
ATOM 716 C CA . ALA A 1 92 ? 5.886 -0.960 -8.997 1.00 89.75 92 ALA A CA 1
ATOM 717 C C . ALA A 1 92 ? 5.251 -1.280 -10.364 1.00 89.75 92 ALA A C 1
ATOM 719 O O . ALA A 1 92 ? 5.853 -1.062 -11.418 1.00 89.75 92 ALA A O 1
ATOM 720 N N . ASP A 1 93 ? 3.995 -1.743 -10.375 1.00 89.25 93 ASP A N 1
ATOM 721 C CA . ASP A 1 93 ? 3.246 -1.975 -11.615 1.00 89.25 93 ASP A CA 1
ATOM 722 C C . ASP A 1 93 ? 2.256 -0.841 -11.876 1.00 89.25 93 ASP A C 1
ATOM 724 O O . ASP A 1 93 ? 1.171 -0.755 -11.291 1.00 89.25 93 ASP A O 1
ATOM 728 N N . ARG A 1 94 ? 2.584 -0.013 -12.870 1.00 84.38 94 ARG A N 1
ATOM 729 C CA . ARG A 1 94 ? 1.725 1.081 -13.339 1.00 84.38 94 ARG A CA 1
ATOM 730 C C . ARG A 1 94 ? 0.301 0.631 -13.668 1.00 84.38 94 ARG A C 1
ATOM 732 O O . ARG A 1 94 ? -0.639 1.406 -13.490 1.00 84.38 94 ARG A O 1
ATOM 739 N N . SER A 1 95 ? 0.123 -0.580 -14.192 1.00 83.62 95 SER A N 1
ATOM 740 C CA . SER A 1 95 ? -1.201 -1.068 -14.602 1.00 83.62 95 SER A CA 1
ATOM 741 C C . SER A 1 95 ? -2.095 -1.364 -13.399 1.00 83.62 95 SER A C 1
ATOM 743 O O . SER A 1 95 ? -3.298 -1.099 -13.435 1.00 83.62 95 SER A O 1
ATOM 745 N N . THR A 1 96 ? -1.516 -1.902 -12.330 1.00 84.25 96 THR A N 1
ATOM 746 C CA . THR A 1 96 ? -2.202 -2.224 -11.077 1.00 84.25 96 THR A CA 1
ATOM 747 C C . THR A 1 96 ? -2.452 -0.970 -10.245 1.00 84.25 96 THR A C 1
ATOM 749 O O . THR A 1 96 ? -3.581 -0.755 -9.807 1.00 84.25 96 THR A O 1
ATOM 752 N N . LEU A 1 97 ? -1.481 -0.055 -10.153 1.00 82.44 97 LEU A N 1
ATOM 753 C CA . LEU A 1 97 ? -1.666 1.224 -9.455 1.00 82.44 97 LEU A CA 1
ATOM 754 C C . LEU A 1 97 ? -2.777 2.088 -10.065 1.00 82.44 97 LEU A C 1
ATOM 756 O O . LEU A 1 97 ? -3.567 2.683 -9.336 1.00 82.44 97 LEU A O 1
ATOM 760 N N . ARG A 1 98 ? -2.920 2.106 -11.396 1.00 78.88 98 ARG A N 1
ATOM 761 C CA . ARG A 1 98 ? -4.037 2.810 -12.058 1.00 78.88 98 ARG A CA 1
ATOM 762 C C . ARG A 1 98 ? -5.414 2.242 -11.703 1.00 78.88 98 ARG A C 1
ATOM 764 O O . ARG A 1 98 ? -6.396 2.972 -11.784 1.00 78.88 98 ARG A O 1
ATOM 771 N N . GLN A 1 99 ? -5.509 0.962 -11.336 1.00 74.50 99 GLN A N 1
ATOM 772 C CA . GLN A 1 99 ? -6.766 0.376 -10.852 1.00 74.50 99 GLN A CA 1
ATOM 773 C C . GLN A 1 99 ? -7.074 0.841 -9.425 1.00 74.50 99 GLN A C 1
ATOM 775 O O . GLN A 1 99 ? -8.236 1.088 -9.110 1.00 74.50 99 GLN A O 1
ATOM 780 N N . LEU A 1 100 ? -6.039 1.043 -8.602 1.00 71.25 100 LEU A N 1
ATOM 781 C CA . LEU A 1 100 ? -6.155 1.592 -7.248 1.00 71.25 100 LEU A CA 1
ATOM 782 C C . LEU A 1 100 ? -6.771 3.004 -7.273 1.00 71.25 100 LEU A C 1
ATOM 784 O O . LEU A 1 100 ? -7.696 3.285 -6.508 1.00 71.25 100 LEU A O 1
ATOM 788 N N . THR A 1 101 ? -6.336 3.854 -8.213 1.00 66.81 101 THR A N 1
ATOM 789 C CA . THR A 1 101 ? -6.842 5.229 -8.404 1.00 66.81 101 THR A CA 1
ATOM 790 C C . THR A 1 101 ? -7.999 5.401 -9.366 1.00 66.81 101 THR A C 1
ATOM 792 O O . THR A 1 101 ? -8.401 6.528 -9.633 1.00 66.81 101 THR A O 1
ATOM 795 N N . SER A 1 102 ? -8.619 4.326 -9.848 1.00 57.50 102 SER A N 1
ATOM 796 C CA . SER A 1 102 ? -9.863 4.459 -10.617 1.00 57.50 102 SER A CA 1
ATOM 797 C C . SER A 1 102 ? -11.066 4.900 -9.756 1.00 57.50 102 SER A C 1
ATOM 799 O O . SER A 1 102 ? -12.187 4.975 -10.261 1.00 57.50 102 SER A O 1
ATOM 801 N N . LEU A 1 103 ? -10.860 5.207 -8.471 1.00 48.44 103 LEU A N 1
ATOM 802 C CA . LEU A 1 103 ? -11.767 6.048 -7.694 1.00 48.44 103 LEU A CA 1
ATOM 803 C C . LEU A 1 103 ? -11.583 7.495 -8.168 1.00 48.44 103 LEU A C 1
ATOM 805 O O . LEU A 1 103 ? -10.446 7.951 -8.219 1.00 48.44 103 LEU A O 1
ATOM 809 N N . PRO A 1 104 ? -12.656 8.209 -8.547 1.00 44.66 104 PRO A N 1
ATOM 810 C CA . PRO A 1 104 ? -12.556 9.478 -9.254 1.00 44.66 104 PRO A CA 1
ATOM 811 C C . PRO A 1 104 ? -11.671 10.445 -8.472 1.00 44.66 104 PRO A C 1
ATOM 813 O O . PRO A 1 104 ? -12.078 10.978 -7.440 1.00 44.66 104 PRO A O 1
ATOM 816 N N . ALA A 1 105 ? -10.460 10.666 -8.987 1.00 48.78 105 ALA A N 1
ATOM 817 C CA . ALA A 1 105 ? -9.683 11.839 -8.658 1.00 48.78 105 ALA A CA 1
ATOM 818 C C . ALA A 1 105 ? -10.605 13.016 -8.962 1.00 48.78 105 ALA A C 1
ATOM 820 O O . ALA A 1 105 ? -10.985 13.232 -10.117 1.00 48.78 105 ALA A O 1
ATOM 821 N N . ALA A 1 106 ? -11.056 13.695 -7.907 1.00 48.25 106 ALA A N 1
ATOM 822 C CA . ALA A 1 106 ? -11.725 14.969 -8.041 1.00 48.25 106 ALA A CA 1
ATOM 823 C C . ALA A 1 106 ? -10.904 15.786 -9.036 1.00 48.25 106 ALA A C 1
ATOM 825 O O . ALA A 1 106 ? -9.689 15.921 -8.878 1.00 48.25 106 ALA A O 1
ATOM 826 N N . ALA A 1 107 ? -11.568 16.215 -10.108 1.00 41.19 107 ALA A N 1
ATOM 827 C CA . ALA A 1 107 ? -10.993 17.101 -11.092 1.00 41.19 107 ALA A CA 1
ATOM 828 C C . ALA A 1 107 ? -10.287 18.232 -10.341 1.00 41.19 107 ALA A C 1
ATOM 830 O O . ALA A 1 107 ? -10.931 18.991 -9.616 1.00 41.19 107 ALA A O 1
ATOM 831 N N . ALA A 1 108 ? -8.963 18.290 -10.474 1.00 41.09 108 ALA A N 1
ATOM 832 C CA . ALA A 1 108 ? -8.220 19.495 -10.178 1.00 41.09 108 ALA A CA 1
ATOM 833 C C . ALA A 1 108 ? -8.788 20.573 -11.111 1.00 41.09 108 ALA A C 1
ATOM 835 O O . ALA A 1 108 ? -8.620 20.489 -12.331 1.00 41.09 108 ALA A O 1
ATOM 836 N N . GLY A 1 109 ? -9.581 21.475 -10.535 1.00 38.41 109 GLY A N 1
ATOM 837 C CA . GLY A 1 109 ? -10.032 22.716 -11.158 1.00 38.41 109 GLY A CA 1
A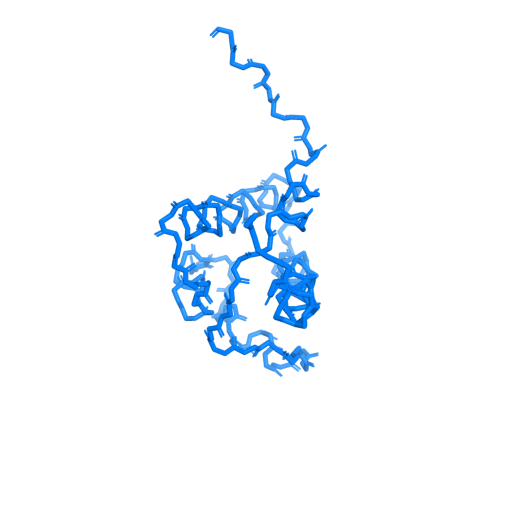TOM 838 C C . GLY A 1 109 ? -9.041 23.834 -10.902 1.00 38.41 109 GLY A C 1
ATOM 839 O O . GLY A 1 109 ? -8.337 23.762 -9.868 1.00 38.41 109 GLY A O 1
#

InterPro domains:
  IPR007358 Nucleoid-associated protein NdpA [PF04245] (1-102)
  IPR007358 Nucleoid-associated protein NdpA [PTHR38772] (1-107)